Protein AF-A0A6I4VYT9-F1 (afdb_monomer_lite)

Organism: NCBI:txid2690964

Radius of gyration: 13.16 Å; chains: 1; bounding box: 34×30×28 Å

pLDDT: mean 77.91, std 8.57, range [53.97, 85.94]

Structure (mmCIF, N/CA/C/O backbone):
data_AF-A0A6I4VYT9-F1
#
_entry.id   AF-A0A6I4VYT9-F1
#
loop_
_atom_site.group_PDB
_atom_site.id
_atom_site.type_symbol
_atom_site.label_atom_id
_atom_site.label_alt_id
_atom_site.label_comp_id
_atom_site.label_asym_id
_atom_site.label_entity_id
_atom_site.label_seq_id
_atom_site.pdbx_PDB_ins_code
_atom_site.Cartn_x
_atom_site.Cartn_y
_atom_site.Cartn_z
_atom_site.occupancy
_atom_site.B_iso_or_equiv
_atom_site.auth_seq_id
_atom_site.auth_comp_id
_atom_site.auth_asym_id
_atom_site.auth_atom_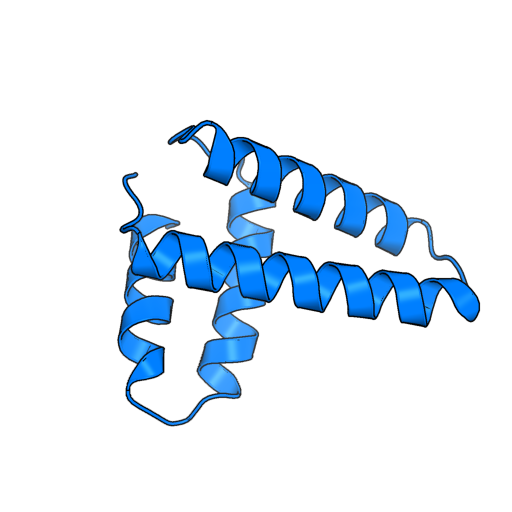id
_atom_site.pdbx_PDB_model_num
ATOM 1 N N . MET A 1 1 ? -10.752 2.058 10.295 1.00 63.09 1 MET A N 1
ATOM 2 C CA . MET A 1 1 ? -10.701 0.872 9.410 1.00 63.09 1 MET A CA 1
ATOM 3 C C . MET A 1 1 ? -9.905 -0.225 10.081 1.00 63.09 1 MET A C 1
ATOM 5 O O . MET A 1 1 ? -8.937 0.110 10.737 1.00 63.09 1 MET A O 1
ATOM 9 N N . TYR A 1 2 ? -10.255 -1.499 9.903 1.00 71.62 2 TYR A N 1
ATOM 10 C CA . TYR A 1 2 ? -9.406 -2.604 10.362 1.00 71.62 2 TYR A CA 1
ATOM 11 C C . TYR A 1 2 ? -9.005 -3.474 9.177 1.00 71.62 2 TYR A C 1
ATOM 13 O O . TYR A 1 2 ? -9.862 -4.069 8.513 1.00 71.62 2 TYR A O 1
ATOM 21 N N . PHE A 1 3 ? -7.701 -3.539 8.922 1.00 80.38 3 PHE A N 1
ATOM 22 C CA . PHE A 1 3 ? -7.146 -4.484 7.966 1.00 80.38 3 PHE A CA 1
ATOM 23 C C . PHE A 1 3 ? -7.028 -5.869 8.611 1.00 80.38 3 PHE A C 1
ATOM 25 O O . PHE A 1 3 ? -6.762 -5.994 9.808 1.00 80.38 3 PHE A O 1
ATOM 32 N N . THR A 1 4 ? -7.262 -6.923 7.839 1.00 84.88 4 THR A N 1
ATOM 33 C CA . THR A 1 4 ? -6.955 -8.291 8.254 1.00 84.88 4 THR A CA 1
ATOM 34 C C . THR A 1 4 ? -5.446 -8.515 8.184 1.00 84.88 4 THR A C 1
ATOM 36 O O . THR A 1 4 ? -4.712 -7.762 7.545 1.00 84.88 4 THR A O 1
ATOM 39 N N . LEU A 1 5 ? -4.963 -9.577 8.831 1.00 82.44 5 LEU A N 1
ATOM 40 C CA . LEU A 1 5 ? -3.543 -9.926 8.789 1.00 82.44 5 LEU A CA 1
ATOM 41 C C . LEU A 1 5 ? -3.062 -10.199 7.354 1.00 82.44 5 LEU A C 1
ATOM 43 O O . LEU A 1 5 ? -1.939 -9.855 7.003 1.00 82.44 5 LEU A O 1
ATOM 47 N N . GLU A 1 6 ? -3.929 -10.780 6.524 1.00 83.69 6 GLU A N 1
ATOM 48 C CA . GLU A 1 6 ? -3.657 -11.036 5.109 1.00 83.69 6 GLU A CA 1
ATOM 49 C C . GLU A 1 6 ? -3.519 -9.729 4.322 1.00 83.69 6 GLU A C 1
ATOM 51 O O . GLU A 1 6 ? -2.534 -9.534 3.613 1.00 83.69 6 GLU A O 1
ATOM 56 N N . GLU A 1 7 ? -4.442 -8.789 4.532 1.00 84.38 7 GLU A N 1
ATOM 57 C CA . GLU A 1 7 ? -4.405 -7.466 3.908 1.00 84.38 7 GLU A CA 1
ATOM 58 C C . GLU A 1 7 ? -3.155 -6.677 4.324 1.00 84.38 7 GLU A C 1
ATOM 60 O O . GLU A 1 7 ? -2.459 -6.130 3.473 1.00 84.38 7 GLU A O 1
ATOM 65 N N . MET A 1 8 ? -2.810 -6.676 5.617 1.00 83.25 8 MET A N 1
ATOM 66 C CA . MET A 1 8 ? -1.593 -6.024 6.120 1.00 83.25 8 MET A CA 1
ATOM 67 C C . MET A 1 8 ? -0.320 -6.619 5.515 1.00 83.25 8 MET A C 1
ATOM 69 O O . MET A 1 8 ? 0.631 -5.888 5.232 1.00 83.25 8 MET A O 1
ATOM 73 N N . ASN A 1 9 ? -0.288 -7.938 5.322 1.00 83.69 9 ASN A N 1
ATOM 74 C CA . ASN A 1 9 ? 0.874 -8.627 4.774 1.00 83.69 9 ASN A CA 1
ATOM 75 C C . ASN A 1 9 ? 1.047 -8.316 3.280 1.00 83.69 9 ASN A C 1
ATOM 77 O O . ASN A 1 9 ? 2.159 -8.045 2.823 1.00 83.69 9 ASN A O 1
ATOM 81 N N . ILE A 1 10 ? -0.061 -8.270 2.532 1.00 84.38 10 ILE A N 1
ATOM 82 C CA . ILE A 1 10 ? -0.070 -7.836 1.132 1.00 84.38 10 ILE A CA 1
ATOM 83 C C . ILE A 1 10 ? 0.389 -6.383 1.015 1.00 84.38 10 ILE A C 1
ATOM 85 O O . ILE A 1 10 ? 1.304 -6.104 0.242 1.00 84.38 10 ILE A O 1
ATOM 89 N N . LEU A 1 11 ? -0.195 -5.475 1.802 1.00 83.56 11 LEU A N 1
ATOM 90 C CA . LEU A 1 11 ? 0.184 -4.063 1.811 1.00 83.56 11 LEU A CA 1
ATOM 91 C C . LEU A 1 11 ? 1.669 -3.886 2.135 1.00 83.56 11 LEU A C 1
ATOM 93 O O . LEU A 1 11 ? 2.376 -3.194 1.409 1.00 83.56 11 LEU A O 1
ATOM 97 N N . SER A 1 12 ? 2.164 -4.568 3.170 1.00 84.19 12 SER A N 1
ATOM 98 C CA . SER A 1 12 ? 3.578 -4.505 3.559 1.00 84.19 12 SER A CA 1
ATOM 99 C C . SER A 1 12 ? 4.503 -5.003 2.447 1.00 84.19 12 SER A C 1
ATOM 101 O O . SER A 1 12 ? 5.497 -4.348 2.142 1.00 84.19 12 SER A O 1
ATOM 103 N N . THR A 1 13 ? 4.149 -6.119 1.799 1.00 85.50 13 THR A N 1
ATOM 104 C CA . THR A 1 13 ? 4.913 -6.685 0.674 1.00 85.50 13 THR A CA 1
ATOM 105 C C . THR A 1 13 ? 4.948 -5.726 -0.517 1.00 85.50 13 THR A C 1
ATOM 107 O O . THR A 1 13 ? 5.991 -5.554 -1.146 1.00 85.50 13 THR A O 1
ATOM 110 N N . LYS A 1 14 ? 3.818 -5.081 -0.832 1.00 84.19 14 LYS A N 1
ATOM 111 C CA . LYS A 1 14 ? 3.724 -4.121 -1.940 1.00 84.19 14 LYS A CA 1
ATOM 112 C C . LYS A 1 14 ? 4.520 -2.854 -1.671 1.00 84.19 14 LYS A C 1
ATOM 114 O O . LYS A 1 14 ? 5.318 -2.461 -2.513 1.00 84.19 14 LYS A O 1
ATOM 119 N N . LEU A 1 15 ? 4.373 -2.279 -0.482 1.00 85.88 15 LEU A N 1
ATOM 120 C CA . LEU A 1 15 ? 5.148 -1.118 -0.052 1.00 85.88 15 LEU A CA 1
ATOM 121 C C . LEU A 1 15 ? 6.655 -1.399 -0.074 1.00 85.88 15 LEU A C 1
ATOM 123 O O . LEU A 1 15 ? 7.438 -0.542 -0.472 1.00 85.88 15 LEU A O 1
ATOM 127 N N . GLU A 1 16 ? 7.079 -2.605 0.313 1.00 85.69 16 GLU A N 1
ATOM 128 C CA . GLU A 1 16 ? 8.489 -2.994 0.248 1.00 85.69 16 GLU A CA 1
ATOM 129 C C . GLU A 1 16 ? 8.998 -3.152 -1.192 1.00 85.69 16 GLU A C 1
ATOM 131 O O . GLU A 1 16 ? 10.101 -2.694 -1.499 1.00 85.69 16 GLU A O 1
ATOM 136 N N . LYS A 1 17 ? 8.193 -3.736 -2.086 1.00 85.94 17 LYS A N 1
ATOM 137 C CA . LYS A 1 17 ? 8.517 -3.831 -3.516 1.00 85.94 17 LYS A CA 1
ATOM 138 C C . LYS A 1 17 ? 8.668 -2.443 -4.140 1.00 85.94 17 LYS A C 1
ATOM 140 O O . LYS A 1 17 ? 9.711 -2.167 -4.721 1.00 85.94 17 LYS A O 1
ATOM 145 N N . GLU A 1 18 ? 7.691 -1.567 -3.934 1.00 84.19 18 GLU A N 1
ATOM 146 C CA . GLU A 1 18 ? 7.694 -0.196 -4.458 1.00 84.19 18 GLU A CA 1
ATOM 147 C C . GLU A 1 18 ? 8.893 0.604 -3.927 1.00 84.19 18 GLU A C 1
ATOM 149 O O . GLU A 1 18 ? 9.631 1.237 -4.680 1.00 84.19 18 GLU A O 1
ATOM 154 N N . LYS A 1 19 ? 9.185 0.479 -2.627 1.00 85.69 19 LYS A N 1
ATOM 155 C CA . LYS A 1 19 ? 10.386 1.052 -2.011 1.00 85.69 19 LYS A CA 1
ATOM 156 C C . LYS A 1 19 ? 11.657 0.580 -2.715 1.00 85.69 19 LYS A C 1
ATOM 158 O O . LYS A 1 19 ? 12.520 1.403 -3.012 1.00 85.69 19 LYS A O 1
ATOM 163 N N . MET A 1 20 ? 11.795 -0.721 -2.983 1.00 85.50 20 MET A N 1
ATOM 164 C CA . MET A 1 20 ? 12.953 -1.248 -3.713 1.00 85.50 20 MET A CA 1
ATOM 165 C C . MET A 1 20 ? 13.015 -0.745 -5.156 1.00 85.50 20 MET A C 1
ATOM 167 O O . MET A 1 20 ? 14.110 -0.452 -5.633 1.00 85.50 20 MET A O 1
ATOM 171 N N . GLU A 1 21 ? 11.882 -0.635 -5.849 1.00 84.75 21 GLU A N 1
ATOM 172 C CA . GLU A 1 21 ? 11.825 -0.094 -7.211 1.00 84.75 21 GLU A CA 1
ATOM 173 C C . GLU A 1 21 ? 12.299 1.361 -7.237 1.00 84.75 21 GLU A C 1
ATOM 175 O O . GLU A 1 21 ? 13.193 1.688 -8.021 1.00 84.75 21 GLU A O 1
ATOM 180 N N . ILE A 1 22 ? 11.832 2.187 -6.297 1.00 82.75 22 ILE A N 1
ATOM 181 C CA . ILE A 1 22 ? 12.291 3.571 -6.150 1.00 82.75 22 ILE A CA 1
ATOM 182 C C . ILE A 1 22 ? 13.785 3.619 -5.808 1.00 82.75 22 ILE A C 1
ATOM 184 O O . ILE A 1 22 ? 14.527 4.353 -6.451 1.00 82.75 22 ILE A O 1
ATOM 188 N N . TYR A 1 23 ? 14.282 2.816 -4.857 1.00 81.38 23 TYR A N 1
ATOM 189 C CA . TYR A 1 23 ? 15.721 2.770 -4.544 1.00 81.38 23 TYR A CA 1
ATOM 190 C C . TYR A 1 23 ? 16.583 2.337 -5.739 1.00 81.38 23 TYR A C 1
ATOM 192 O O . TYR A 1 23 ? 17.688 2.853 -5.931 1.00 81.38 23 TYR A O 1
ATOM 200 N N . ASN A 1 24 ? 16.098 1.397 -6.549 1.00 79.56 24 ASN A N 1
ATOM 201 C CA . ASN A 1 24 ? 16.790 0.959 -7.757 1.00 79.56 24 ASN A CA 1
ATOM 202 C C . ASN A 1 24 ? 16.803 2.060 -8.827 1.00 79.56 24 ASN A C 1
ATOM 204 O O . ASN A 1 24 ? 17.831 2.255 -9.473 1.00 79.56 24 ASN A O 1
ATOM 208 N N . GLN A 1 25 ? 15.715 2.821 -8.971 1.00 73.38 25 GLN A N 1
ATOM 209 C CA . GLN A 1 25 ? 15.654 3.996 -9.848 1.00 73.38 25 GLN A CA 1
ATOM 210 C C . GLN A 1 25 ? 16.514 5.161 -9.332 1.00 73.38 25 GLN A C 1
ATOM 212 O O . GLN A 1 25 ? 17.154 5.851 -10.123 1.00 73.38 25 GLN A O 1
ATOM 217 N N . HIS A 1 26 ? 16.629 5.323 -8.011 1.00 59.72 26 HIS A N 1
ATOM 218 C CA . HIS A 1 26 ? 17.434 6.366 -7.368 1.00 59.72 26 HIS A CA 1
ATOM 219 C C . HIS A 1 26 ? 18.935 6.244 -7.665 1.00 59.72 26 HIS A C 1
ATOM 221 O O . HIS A 1 26 ? 19.664 7.229 -7.598 1.00 59.72 26 HIS A O 1
ATOM 227 N N 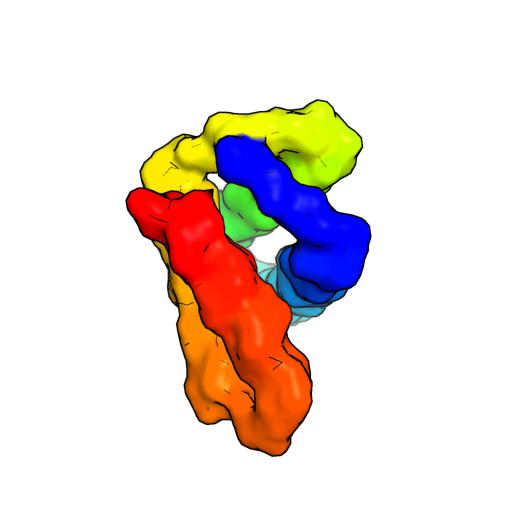. ASN A 1 27 ? 19.414 5.047 -8.022 1.00 58.97 27 ASN 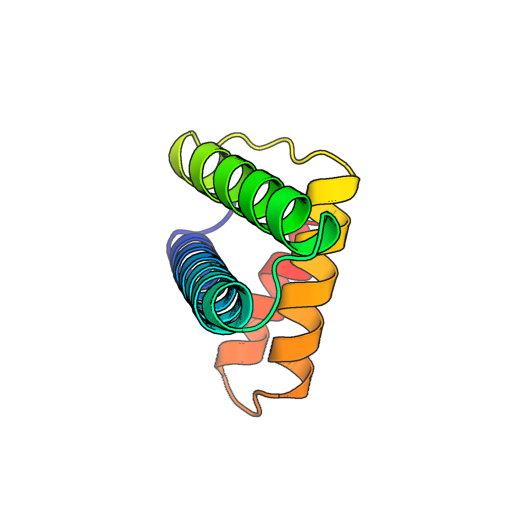A N 1
ATOM 228 C CA . ASN A 1 27 ? 20.790 4.856 -8.491 1.00 58.97 27 ASN A CA 1
ATOM 229 C C . ASN A 1 27 ? 21.036 5.433 -9.897 1.00 58.97 27 ASN A C 1
ATOM 231 O O . ASN A 1 27 ? 22.191 5.523 -10.313 1.00 58.97 27 ASN A O 1
ATOM 235 N N . LEU A 1 28 ? 19.980 5.800 -10.631 1.00 59.44 28 LEU A N 1
ATOM 236 C CA . LEU A 1 28 ? 20.060 6.322 -11.992 1.00 59.44 28 LEU A CA 1
ATOM 237 C C . LEU A 1 28 ? 19.859 7.843 -12.019 1.00 59.44 28 LEU A C 1
ATOM 239 O O . LEU A 1 28 ? 20.760 8.521 -12.500 1.00 59.44 28 LEU A O 1
ATOM 243 N N . GLU A 1 29 ? 18.775 8.388 -11.449 1.00 56.12 29 GLU A N 1
ATOM 244 C CA . GLU A 1 29 ? 18.543 9.842 -11.315 1.00 56.12 29 GLU A CA 1
ATOM 245 C C . GLU A 1 29 ? 17.582 10.129 -10.143 1.00 56.12 29 GLU A C 1
ATOM 247 O O . GLU A 1 29 ? 16.396 9.833 -10.220 1.00 56.12 29 GLU A O 1
ATOM 252 N N . SER A 1 30 ? 18.074 10.704 -9.042 1.00 55.66 30 SER A N 1
ATOM 253 C CA . SER A 1 30 ? 17.250 11.045 -7.873 1.00 55.66 30 SER A CA 1
ATOM 254 C C . SER A 1 30 ? 16.307 12.222 -8.153 1.00 55.66 30 SER A C 1
ATOM 256 O O . SER A 1 30 ? 16.742 13.377 -8.126 1.00 55.66 30 SER A O 1
ATOM 258 N N . SER A 1 31 ? 15.012 11.966 -8.357 1.00 67.69 31 SER A N 1
ATOM 259 C CA . SER A 1 31 ? 14.004 13.029 -8.421 1.00 67.69 31 SER A CA 1
ATOM 260 C C . SER A 1 31 ? 13.519 13.398 -7.010 1.00 67.69 31 SER A C 1
ATOM 262 O O . SER A 1 31 ? 13.335 12.514 -6.172 1.00 67.69 31 SER A O 1
ATOM 264 N N . PRO A 1 32 ? 13.255 14.682 -6.696 1.00 68.69 32 PRO A N 1
ATOM 265 C CA . PRO A 1 32 ? 12.627 15.069 -5.427 1.00 68.69 32 PRO A CA 1
ATOM 266 C C . PRO A 1 32 ? 11.259 14.401 -5.201 1.00 68.69 32 PRO A C 1
ATOM 268 O O . PRO A 1 32 ? 10.836 14.256 -4.057 1.00 68.69 32 PRO A O 1
ATOM 271 N N . ASN A 1 33 ? 10.601 13.946 -6.272 1.00 72.69 33 ASN A N 1
ATOM 272 C CA . ASN A 1 33 ? 9.363 13.176 -6.185 1.00 72.69 33 ASN A CA 1
ATOM 273 C C . ASN A 1 33 ? 9.588 11.784 -5.557 1.00 72.69 33 ASN A C 1
ATOM 275 O O . ASN A 1 33 ? 8.790 11.335 -4.743 1.00 72.69 33 ASN A O 1
ATOM 279 N N . ASP A 1 34 ? 10.719 11.137 -5.853 1.00 74.81 34 ASP A N 1
ATOM 280 C CA . ASP A 1 34 ? 11.064 9.802 -5.342 1.00 74.81 34 ASP A CA 1
ATOM 281 C C . ASP A 1 34 ? 11.290 9.814 -3.829 1.00 74.81 34 ASP A C 1
ATOM 283 O O . ASP A 1 34 ? 10.896 8.892 -3.118 1.00 74.81 34 ASP A O 1
ATOM 287 N N . ILE A 1 35 ? 11.908 10.888 -3.328 1.00 77.62 35 ILE A N 1
ATOM 288 C CA . ILE A 1 35 ? 12.142 11.085 -1.893 1.00 77.62 35 ILE A CA 1
ATOM 289 C C . ILE A 1 35 ? 10.801 11.190 -1.165 1.00 77.62 35 ILE A C 1
ATOM 291 O O . ILE A 1 35 ? 10.596 10.510 -0.163 1.00 77.62 35 ILE A O 1
ATOM 295 N N . HIS A 1 36 ? 9.873 11.979 -1.709 1.00 80.00 36 HIS A N 1
ATOM 296 C CA . HIS A 1 36 ? 8.539 12.128 -1.141 1.00 80.00 36 HIS A CA 1
ATOM 297 C C . HIS A 1 36 ? 7.766 10.797 -1.141 1.00 80.00 36 HIS A C 1
ATOM 299 O O . HIS A 1 36 ? 7.182 10.424 -0.126 1.00 80.00 36 HIS A O 1
ATOM 305 N N . HIS A 1 37 ? 7.843 10.011 -2.221 1.00 80.56 37 HIS A N 1
ATOM 306 C CA . HIS A 1 37 ? 7.238 8.676 -2.265 1.00 80.56 37 HIS A CA 1
ATOM 307 C C . HIS A 1 37 ? 7.828 7.716 -1.218 1.00 80.56 37 HIS A C 1
ATOM 309 O O . HIS A 1 37 ? 7.082 6.994 -0.557 1.00 80.56 37 HIS A O 1
ATOM 315 N N . LEU A 1 38 ? 9.147 7.733 -0.998 1.00 82.69 38 LEU A N 1
ATOM 316 C CA . LEU A 1 38 ? 9.789 6.927 0.050 1.00 82.69 38 LEU A CA 1
ATOM 317 C C . LEU A 1 38 ? 9.355 7.335 1.466 1.00 82.69 38 LEU A C 1
ATOM 319 O O . LEU A 1 38 ? 9.221 6.469 2.339 1.00 82.69 38 LEU A O 1
ATOM 323 N N . GLU A 1 39 ? 9.134 8.630 1.703 1.00 85.25 39 GLU A N 1
ATOM 324 C CA . GLU A 1 39 ? 8.586 9.128 2.966 1.00 85.25 39 GLU A CA 1
ATOM 325 C C . GLU A 1 39 ? 7.159 8.616 3.178 1.00 85.25 39 GLU A C 1
ATOM 327 O O . GLU A 1 39 ? 6.890 8.008 4.214 1.00 85.25 39 GLU A O 1
ATOM 332 N N . VAL A 1 40 ? 6.279 8.758 2.180 1.00 84.31 40 VAL A N 1
ATOM 333 C CA . VAL A 1 40 ? 4.893 8.255 2.231 1.00 84.31 40 VAL A CA 1
ATOM 334 C C . VAL A 1 40 ? 4.861 6.746 2.490 1.00 84.31 40 VAL A C 1
ATOM 336 O O . VAL A 1 40 ? 4.140 6.288 3.377 1.00 84.31 40 VAL A O 1
ATOM 339 N N . ILE A 1 41 ? 5.695 5.964 1.797 1.00 85.38 41 ILE A N 1
ATOM 340 C CA . ILE A 1 41 ? 5.813 4.518 2.036 1.00 85.38 41 ILE A CA 1
ATOM 341 C C . ILE A 1 41 ? 6.237 4.228 3.481 1.00 85.38 41 ILE A C 1
ATOM 343 O O . ILE A 1 41 ? 5.689 3.329 4.121 1.00 85.38 41 ILE A O 1
ATOM 347 N N . SER A 1 42 ? 7.203 4.978 4.011 1.00 84.00 42 SER A N 1
ATOM 348 C CA . SER A 1 42 ? 7.696 4.773 5.375 1.00 84.00 42 SER A CA 1
ATOM 349 C C . SER A 1 42 ? 6.623 5.091 6.421 1.00 84.00 42 SER A C 1
ATOM 351 O O . SER A 1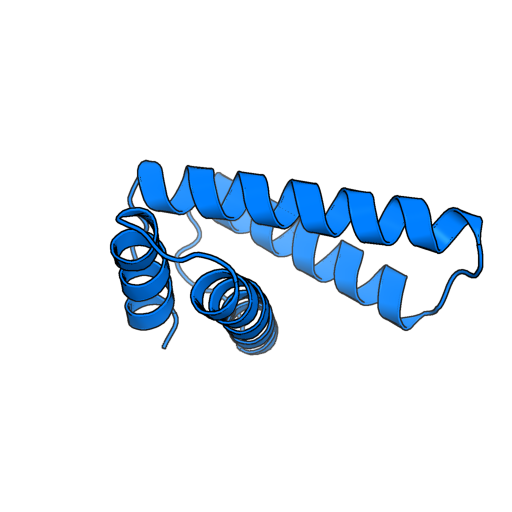 42 ? 6.459 4.319 7.369 1.00 84.00 42 SER A O 1
ATOM 353 N N . TYR A 1 43 ? 5.850 6.165 6.226 1.00 85.06 43 TYR A N 1
ATOM 354 C CA . TYR A 1 43 ? 4.710 6.496 7.086 1.00 85.06 43 TYR A CA 1
ATOM 355 C C . TYR A 1 43 ? 3.634 5.409 7.042 1.00 85.06 43 TYR A C 1
ATOM 357 O O . TYR A 1 43 ? 3.197 4.939 8.092 1.00 85.06 43 TYR A O 1
ATOM 365 N N . LEU A 1 44 ? 3.290 4.921 5.849 1.00 82.94 44 LEU A N 1
ATOM 366 C CA . LEU A 1 44 ? 2.334 3.830 5.669 1.00 82.94 44 LEU A CA 1
ATOM 367 C C . LEU A 1 44 ? 2.774 2.543 6.373 1.00 82.94 44 LEU A C 1
ATOM 369 O O . LEU A 1 44 ? 1.981 1.921 7.080 1.00 82.94 44 LEU A O 1
ATOM 373 N N . GLN A 1 45 ? 4.043 2.151 6.230 1.00 83.00 45 GLN A N 1
ATOM 374 C CA . GLN A 1 45 ? 4.595 0.976 6.911 1.00 83.00 45 GLN A CA 1
ATOM 375 C C . GLN A 1 45 ? 4.544 1.123 8.435 1.00 83.00 45 GLN A C 1
ATOM 377 O O . GLN A 1 45 ? 4.204 0.168 9.140 1.00 83.00 45 GLN A O 1
ATOM 382 N N . GLN A 1 46 ? 4.855 2.314 8.949 1.00 83.38 46 GLN A N 1
ATOM 383 C CA . GLN A 1 46 ? 4.773 2.591 10.377 1.00 83.38 46 GLN A CA 1
ATOM 384 C C . GLN A 1 46 ? 3.323 2.531 10.876 1.00 83.38 46 GLN A C 1
ATOM 386 O O . GLN A 1 46 ? 3.056 1.834 11.850 1.00 83.38 46 GLN A O 1
ATOM 391 N N . ARG A 1 47 ? 2.371 3.152 10.172 1.00 80.38 47 ARG A N 1
ATOM 392 C CA . ARG A 1 47 ? 0.945 3.114 10.536 1.00 80.38 47 ARG A CA 1
ATOM 393 C C . ARG A 1 47 ? 0.373 1.703 10.522 1.00 80.38 47 ARG A C 1
ATOM 395 O O . ARG A 1 47 ? -0.345 1.322 11.444 1.00 80.38 47 ARG A O 1
ATOM 402 N N . LEU A 1 48 ? 0.719 0.904 9.510 1.00 78.50 48 LEU A N 1
ATOM 403 C CA . LEU A 1 48 ? 0.316 -0.503 9.435 1.00 78.50 48 LEU A CA 1
ATOM 404 C C . LEU A 1 48 ? 0.848 -1.302 10.631 1.00 78.50 48 LEU A C 1
ATOM 406 O O . LEU A 1 48 ? 0.129 -2.144 11.172 1.00 78.50 48 LEU A O 1
ATOM 410 N N . ARG A 1 49 ? 2.078 -1.015 11.076 1.00 78.88 49 ARG A N 1
ATOM 411 C CA . ARG A 1 49 ? 2.688 -1.633 12.261 1.00 78.88 49 ARG A CA 1
ATOM 412 C C . ARG A 1 49 ? 2.025 -1.188 13.562 1.00 78.88 49 ARG A C 1
ATOM 414 O O . ARG A 1 49 ? 1.770 -2.027 14.423 1.00 78.88 49 ARG A O 1
ATOM 421 N N . ASP A 1 50 ? 1.745 0.103 13.684 1.00 80.62 50 ASP A N 1
ATOM 422 C CA . ASP A 1 50 ? 1.132 0.706 14.869 1.00 80.62 50 ASP A CA 1
ATOM 423 C C . ASP A 1 50 ? -0.390 0.458 14.920 1.00 80.62 50 ASP A C 1
ATOM 425 O O . ASP A 1 50 ? -1.051 0.813 15.895 1.00 80.62 50 ASP A O 1
ATOM 429 N N . GLN A 1 51 ? -0.940 -0.206 13.892 1.00 70.38 51 GLN A N 1
ATOM 430 C CA . GLN A 1 51 ? -2.373 -0.428 13.682 1.00 70.38 51 GLN A CA 1
ATOM 431 C C . GLN A 1 51 ? -3.178 0.876 13.733 1.00 70.38 51 GLN A C 1
ATOM 433 O O .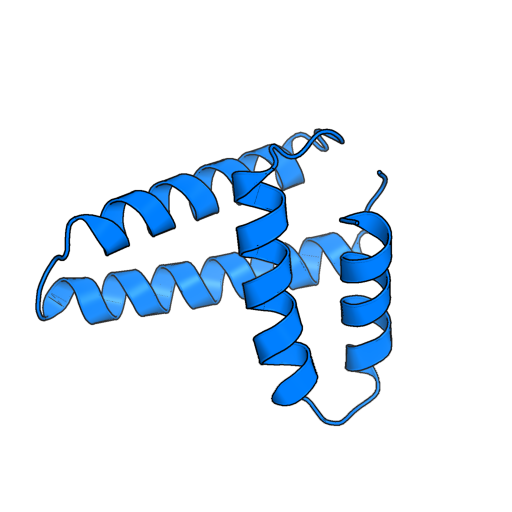 GLN A 1 51 ? -4.354 0.879 14.107 1.00 70.38 51 GLN A O 1
ATOM 438 N N . GLU A 1 52 ? -2.549 1.988 13.347 1.00 70.00 52 GLU A N 1
ATOM 439 C CA . GLU A 1 52 ? -3.226 3.270 13.264 1.00 70.00 52 GLU A CA 1
ATOM 440 C C . GLU A 1 52 ? -4.308 3.186 12.190 1.00 70.00 52 GLU A C 1
ATOM 442 O O . GLU A 1 52 ? -4.058 2.925 11.013 1.00 70.00 52 GLU A O 1
ATOM 447 N N . THR A 1 53 ? -5.549 3.377 12.621 1.00 63.66 53 THR A N 1
ATOM 448 C CA . THR A 1 53 ? -6.730 3.199 11.776 1.00 63.66 53 THR A CA 1
ATOM 449 C C . THR A 1 53 ? -7.057 4.407 10.908 1.00 63.66 53 THR A C 1
ATOM 451 O O . THR A 1 53 ? -7.966 4.318 10.079 1.00 63.66 53 THR A O 1
ATOM 454 N N . GLU A 1 54 ? -6.366 5.524 11.130 1.00 71.00 54 GLU A N 1
ATOM 455 C CA . GLU A 1 54 ? -6.518 6.765 10.380 1.00 71.00 54 GLU A CA 1
ATOM 456 C C . GLU A 1 54 ? -5.325 6.929 9.438 1.00 71.00 54 GLU A C 1
ATOM 458 O O . GLU A 1 54 ? -4.179 7.051 9.869 1.00 71.00 54 GLU A O 1
ATOM 463 N N . LEU A 1 55 ? -5.632 6.892 8.144 1.00 75.56 55 LEU A N 1
ATOM 464 C CA . LEU A 1 55 ? -4.736 7.255 7.054 1.00 75.56 55 LEU A CA 1
ATOM 465 C C . LEU A 1 55 ? -5.116 8.664 6.594 1.00 75.56 55 LEU A C 1
ATOM 467 O O . LEU A 1 55 ? -6.308 8.958 6.441 1.00 75.56 55 LEU A O 1
ATOM 471 N N . TYR A 1 56 ? -4.126 9.513 6.347 1.00 79.25 56 TYR A N 1
ATOM 472 C CA . TYR A 1 56 ? -4.322 10.813 5.714 1.00 79.25 56 TYR A CA 1
ATOM 473 C C . TYR A 1 56 ? -4.768 10.653 4.256 1.00 79.25 56 TYR A C 1
ATOM 475 O O . TYR A 1 56 ? -4.542 9.622 3.626 1.00 79.25 56 TYR A O 1
ATOM 483 N N . GLU A 1 57 ? -5.403 11.681 3.689 1.00 79.62 57 GLU A N 1
ATOM 484 C CA . GLU A 1 57 ? -5.915 11.629 2.310 1.00 79.62 57 GLU A CA 1
ATOM 485 C C . GLU A 1 57 ? -4.826 11.296 1.280 1.00 79.62 57 GLU A C 1
ATOM 487 O O . GLU A 1 57 ? -5.071 10.509 0.370 1.00 79.62 57 GLU A O 1
ATOM 492 N N . GLU A 1 58 ? -3.614 11.823 1.457 1.00 80.00 58 GLU A N 1
ATOM 493 C CA . GLU A 1 58 ? -2.467 11.538 0.585 1.00 80.00 58 GLU A CA 1
ATOM 494 C C . GLU A 1 58 ? -2.050 10.059 0.648 1.00 80.00 58 GLU A C 1
ATOM 496 O O . GLU A 1 58 ? -1.884 9.405 -0.380 1.00 80.00 58 GLU A O 1
ATOM 501 N N . GLU A 1 59 ? -1.981 9.492 1.854 1.00 79.50 59 GLU A N 1
ATOM 502 C CA . GLU A 1 59 ? -1.683 8.075 2.089 1.00 79.50 59 GLU A CA 1
ATOM 503 C C . GLU A 1 59 ? -2.753 7.165 1.474 1.00 79.50 59 GLU A C 1
ATOM 505 O O . GLU A 1 59 ? -2.438 6.144 0.858 1.00 79.50 59 GLU A O 1
ATOM 510 N N . LYS A 1 60 ? -4.029 7.553 1.603 1.00 83.75 60 LYS A N 1
ATOM 511 C CA . LYS A 1 60 ? -5.159 6.844 0.995 1.00 83.75 60 LYS A CA 1
ATOM 512 C C . LYS A 1 60 ? -5.088 6.872 -0.526 1.00 83.75 60 LYS A C 1
ATOM 514 O O . LYS A 1 60 ? -5.292 5.834 -1.153 1.00 83.75 60 LYS A O 1
ATOM 519 N N . GLN A 1 61 ? -4.808 8.031 -1.119 1.00 84.44 61 GLN A N 1
ATOM 520 C CA . GLN A 1 61 ? -4.661 8.171 -2.569 1.00 84.44 61 GLN A CA 1
ATOM 521 C C . GLN A 1 61 ? -3.489 7.338 -3.084 1.00 84.44 61 GLN A C 1
ATOM 523 O O . GLN A 1 61 ? -3.639 6.625 -4.074 1.00 84.44 61 GLN A O 1
ATOM 528 N N . TYR A 1 62 ? -2.360 7.364 -2.375 1.00 84.62 62 TYR A N 1
ATOM 529 C CA . TYR A 1 62 ? -1.184 6.585 -2.736 1.00 84.62 62 TYR A CA 1
ATOM 530 C C . TYR A 1 62 ? -1.456 5.078 -2.690 1.00 84.62 62 TYR A C 1
ATOM 532 O O . TYR A 1 62 ? -1.228 4.375 -3.673 1.00 84.62 62 TYR A O 1
ATOM 540 N N . LEU A 1 63 ? -2.027 4.585 -1.586 1.00 82.38 63 LEU A N 1
ATOM 541 C CA . LEU A 1 63 ? -2.442 3.186 -1.470 1.00 82.38 63 LEU A CA 1
ATOM 542 C C . LEU A 1 63 ? -3.479 2.799 -2.525 1.00 82.38 63 LEU A C 1
ATOM 544 O O . LEU A 1 63 ? -3.415 1.699 -3.062 1.00 82.38 63 LEU A O 1
ATOM 548 N N . THR A 1 64 ? -4.428 3.684 -2.828 1.00 85.44 64 THR A N 1
ATOM 549 C CA . THR A 1 64 ? -5.454 3.427 -3.845 1.00 85.44 64 THR A CA 1
ATOM 550 C C . THR A 1 64 ? -4.816 3.214 -5.212 1.00 85.44 64 THR A C 1
ATOM 552 O O . THR A 1 64 ? -5.099 2.197 -5.838 1.00 85.44 64 THR A O 1
ATOM 555 N N . SER A 1 65 ? -3.918 4.107 -5.640 1.00 84.69 65 SER A N 1
ATOM 556 C CA . SER A 1 65 ? -3.189 3.951 -6.905 1.00 84.69 65 SER A CA 1
ATOM 557 C C . SER A 1 65 ? -2.345 2.678 -6.927 1.00 84.69 65 SER A C 1
ATOM 559 O O . SER A 1 65 ? -2.438 1.910 -7.879 1.00 84.69 65 SER A O 1
ATOM 561 N N . LEU A 1 66 ? -1.575 2.422 -5.863 1.00 82.56 66 LEU A N 1
ATOM 562 C CA . LEU A 1 66 ? -0.709 1.243 -5.752 1.00 82.56 66 LEU A CA 1
ATOM 563 C C . LEU A 1 66 ? -1.503 -0.064 -5.885 1.00 82.56 66 LEU A C 1
ATOM 565 O O . LEU A 1 66 ? -1.072 -1.018 -6.528 1.00 82.56 66 LEU A O 1
ATOM 569 N N . ILE A 1 67 ? -2.671 -0.123 -5.246 1.00 83.75 67 ILE A N 1
ATOM 570 C CA . ILE A 1 67 ? -3.513 -1.316 -5.247 1.00 83.75 67 ILE A CA 1
ATOM 571 C C . ILE A 1 67 ? -4.307 -1.437 -6.549 1.00 83.75 67 ILE A C 1
ATOM 573 O O . ILE A 1 67 ? -4.486 -2.554 -7.024 1.00 83.75 67 ILE A O 1
ATOM 577 N N . GLN A 1 68 ? -4.756 -0.329 -7.145 1.00 82.44 68 GLN A N 1
ATOM 578 C CA . GLN A 1 68 ? -5.418 -0.351 -8.451 1.00 82.44 68 GLN A CA 1
ATOM 579 C C . GLN A 1 68 ? -4.499 -0.871 -9.553 1.00 82.44 68 GLN A C 1
ATOM 581 O O . GLN A 1 68 ? -4.922 -1.757 -10.290 1.00 82.44 68 GLN A O 1
ATOM 586 N N . ASP A 1 69 ? -3.253 -0.395 -9.614 1.00 78.75 69 ASP A N 1
ATOM 587 C CA . ASP A 1 69 ? -2.261 -0.866 -10.589 1.00 78.75 69 ASP A CA 1
ATOM 588 C C . ASP A 1 69 ? -2.088 -2.393 -10.499 1.00 78.75 69 ASP A C 1
ATOM 590 O O . ASP A 1 69 ? -2.180 -3.127 -11.480 1.00 78.75 69 ASP A O 1
ATOM 594 N N . GLU A 1 70 ? -1.999 -2.917 -9.279 1.00 74.12 70 GLU A N 1
ATOM 595 C CA . GLU A 1 70 ? -1.879 -4.354 -9.052 1.00 74.12 70 GLU A CA 1
ATOM 596 C C . GLU A 1 70 ? -3.169 -5.131 -9.344 1.00 74.12 70 GLU A C 1
ATOM 598 O O . GLU A 1 70 ? -3.109 -6.238 -9.873 1.00 74.12 70 GLU A O 1
ATOM 603 N N . VAL A 1 71 ? -4.351 -4.575 -9.072 1.00 77.75 71 VAL A N 1
ATOM 604 C CA . VAL A 1 71 ? -5.624 -5.194 -9.485 1.00 77.75 71 VAL A CA 1
ATOM 605 C C . VAL A 1 71 ? -5.720 -5.295 -11.008 1.00 77.75 71 VAL A C 1
ATOM 607 O O . VAL A 1 71 ? -6.232 -6.291 -11.518 1.00 77.75 71 VAL A O 1
ATOM 610 N N . GLU A 1 72 ? -5.216 -4.302 -11.741 1.00 74.69 72 GLU A N 1
ATOM 611 C CA . GLU A 1 72 ? -5.183 -4.327 -13.206 1.00 74.69 72 GLU A CA 1
ATOM 612 C C . GLU A 1 72 ? -4.151 -5.330 -13.749 1.00 74.69 72 GLU A C 1
ATOM 614 O O . GLU A 1 72 ? -4.384 -5.956 -14.786 1.00 74.69 72 GLU A O 1
ATOM 619 N N . HIS A 1 73 ? -3.044 -5.535 -13.031 1.00 69.75 73 HIS A N 1
ATOM 620 C CA . HIS A 1 73 ? -1.950 -6.421 -13.435 1.00 69.75 73 HIS A CA 1
ATOM 621 C C . HIS A 1 73 ? -2.111 -7.888 -12.988 1.00 69.75 73 HIS A C 1
ATOM 623 O O . HIS A 1 73 ? -1.504 -8.783 -13.587 1.00 69.75 73 HIS A O 1
ATOM 629 N N . ILE A 1 74 ? -2.917 -8.174 -11.960 1.00 68.56 74 ILE A N 1
ATOM 630 C CA . ILE A 1 74 ? -3.118 -9.527 -11.426 1.00 68.56 74 ILE A CA 1
ATOM 631 C C . ILE A 1 74 ? -4.473 -10.087 -11.888 1.00 68.56 74 ILE A C 1
ATOM 633 O O . ILE A 1 74 ? -5.537 -9.561 -11.579 1.00 68.56 74 ILE A O 1
ATOM 637 N N . HIS A 1 75 ? -4.458 -11.242 -12.556 1.00 56.62 75 HIS A N 1
ATOM 638 C CA . HIS A 1 75 ? -5.669 -11.997 -12.893 1.00 56.62 75 HIS A CA 1
ATOM 639 C C . HIS A 1 75 ? -5.746 -13.279 -12.043 1.00 56.62 75 HIS A C 1
ATOM 641 O O . HIS A 1 75 ? -5.138 -14.291 -12.389 1.00 56.62 75 HIS A O 1
ATOM 64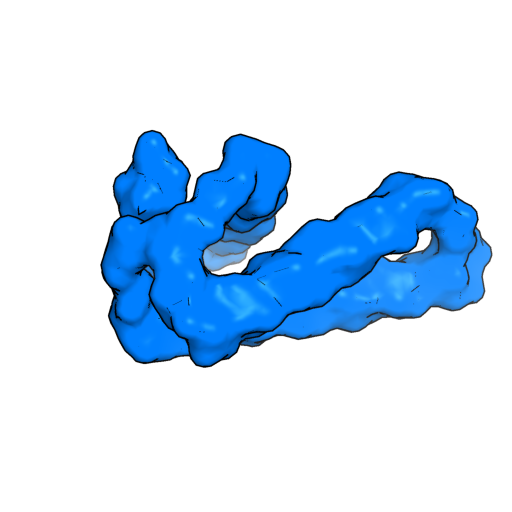7 N N . GLY A 1 76 ? -6.464 -13.251 -10.911 1.00 59.03 76 GLY A N 1
ATOM 648 C CA . GLY A 1 76 ? -6.652 -14.430 -10.045 1.00 59.03 76 GLY A CA 1
ATOM 649 C C . GLY A 1 76 ? -7.301 -14.142 -8.681 1.00 59.03 76 GLY A C 1
ATOM 650 O O . GLY A 1 76 ? -7.717 -13.017 -8.416 1.00 59.03 76 GLY A O 1
ATOM 651 N N . ASP A 1 77 ? -7.356 -15.152 -7.799 1.00 53.97 77 ASP A N 1
ATOM 652 C CA . ASP A 1 77 ? -7.975 -15.096 -6.453 1.00 53.97 77 ASP A CA 1
ATOM 653 C C . ASP A 1 77 ? -7.467 -13.949 -5.555 1.00 53.97 77 ASP A C 1
ATOM 655 O O . ASP A 1 77 ? -8.197 -13.469 -4.690 1.00 53.97 77 ASP A O 1
ATOM 659 N N . GLY A 1 78 ? -6.251 -13.442 -5.794 1.00 62.19 78 GLY A N 1
ATOM 660 C CA . GLY A 1 78 ? -5.685 -12.315 -5.044 1.00 62.19 78 GLY A CA 1
ATOM 661 C C . GLY A 1 78 ? -6.480 -11.008 -5.174 1.00 62.19 78 GLY A C 1
ATOM 662 O O . GLY A 1 78 ? -6.456 -10.197 -4.251 1.00 62.19 78 GLY A O 1
ATOM 663 N N . VAL A 1 79 ? -7.241 -10.824 -6.264 1.00 76.56 79 VAL A N 1
ATOM 664 C CA . VAL A 1 79 ? -8.043 -9.611 -6.532 1.00 76.56 79 VAL A CA 1
ATOM 665 C C . VAL A 1 79 ? -9.043 -9.320 -5.412 1.00 76.56 79 VAL A C 1
ATOM 667 O O . VAL A 1 79 ? -9.277 -8.158 -5.093 1.00 76.56 79 VAL A O 1
ATOM 670 N N . GLN A 1 80 ? -9.601 -10.347 -4.763 1.00 80.75 80 GLN A N 1
ATOM 671 C CA . GLN A 1 80 ? -10.589 -10.147 -3.696 1.00 80.75 80 GLN A CA 1
ATOM 672 C C . GLN A 1 80 ? -10.000 -9.411 -2.488 1.00 80.75 80 GLN A C 1
ATOM 674 O O . GLN A 1 80 ? -10.662 -8.555 -1.901 1.00 80.75 80 GLN A O 1
ATOM 679 N N . VAL A 1 81 ? -8.747 -9.708 -2.141 1.00 81.69 81 VAL A N 1
ATOM 680 C CA . VAL A 1 81 ? -8.069 -9.082 -1.000 1.00 81.69 81 VAL A CA 1
ATOM 681 C C . VAL A 1 81 ? -7.727 -7.631 -1.320 1.00 81.69 81 VAL A C 1
ATOM 683 O O . VAL A 1 81 ? -7.966 -6.748 -0.502 1.00 81.69 81 VAL A O 1
ATOM 686 N N . TYR A 1 82 ? -7.256 -7.362 -2.539 1.00 83.12 82 TYR A N 1
ATOM 687 C CA . TYR A 1 82 ? -7.006 -6.001 -3.017 1.00 83.12 82 TYR A CA 1
ATOM 688 C C . TYR A 1 82 ? -8.283 -5.158 -3.071 1.00 83.12 82 TYR A C 1
ATOM 690 O O . TYR A 1 82 ? -8.289 -4.011 -2.627 1.00 83.12 82 TYR A O 1
ATOM 698 N N . GLN A 1 83 ? -9.390 -5.739 -3.536 1.00 82.00 83 GLN A N 1
ATOM 699 C CA . GLN A 1 83 ? -10.682 -5.061 -3.560 1.00 82.00 83 GLN A CA 1
ATOM 700 C C . GLN A 1 83 ? -11.189 -4.757 -2.143 1.00 82.00 83 GLN A C 1
ATOM 702 O O . GLN A 1 83 ? -11.704 -3.670 -1.904 1.00 82.00 83 GLN A O 1
ATOM 707 N N . SER A 1 84 ? -10.999 -5.685 -1.197 1.00 85.62 84 SER A N 1
ATOM 708 C CA . SER A 1 84 ? -11.325 -5.480 0.223 1.00 85.62 84 SER A CA 1
ATOM 709 C C . SER A 1 84 ? -10.493 -4.355 0.847 1.00 85.62 84 SER A C 1
ATOM 711 O O . SER A 1 84 ? -11.008 -3.547 1.617 1.00 85.62 84 SER A O 1
ATOM 713 N N . ILE A 1 85 ? -9.210 -4.255 0.488 1.00 83.31 85 ILE A N 1
ATOM 714 C CA . ILE A 1 85 ? -8.339 -3.150 0.906 1.00 83.31 85 ILE A CA 1
ATOM 715 C C . ILE A 1 85 ? -8.865 -1.815 0.363 1.00 83.31 85 ILE A C 1
ATOM 717 O O . ILE A 1 85 ? -9.003 -0.871 1.138 1.00 83.31 85 ILE A O 1
ATOM 721 N N . LEU A 1 86 ? -9.193 -1.742 -0.932 1.00 84.12 86 LEU A N 1
ATOM 722 C CA . LEU A 1 86 ? -9.721 -0.528 -1.566 1.00 84.12 86 LEU A CA 1
ATOM 723 C C . LEU A 1 86 ? -11.034 -0.063 -0.929 1.00 84.12 86 LEU A C 1
ATOM 725 O O . LEU A 1 86 ? -11.155 1.112 -0.594 1.00 84.12 86 LEU A O 1
ATOM 729 N N . ASP A 1 87 ? -11.973 -0.985 -0.708 1.00 84.69 87 ASP A N 1
ATOM 730 C CA . ASP A 1 87 ? -13.275 -0.690 -0.091 1.00 84.69 87 ASP A CA 1
ATOM 731 C C . ASP A 1 87 ? -13.121 -0.113 1.319 1.00 84.69 87 ASP A C 1
ATOM 733 O O . ASP A 1 87 ? -13.853 0.786 1.718 1.00 84.69 87 ASP A O 1
ATOM 737 N N . LYS A 1 88 ? -12.114 -0.579 2.066 1.00 82.19 88 LYS A N 1
ATOM 738 C CA . LYS A 1 88 ? -11.827 -0.039 3.393 1.00 82.19 88 LYS A CA 1
ATOM 739 C C . LYS A 1 88 ? -11.247 1.368 3.313 1.00 82.19 88 LYS A C 1
ATOM 741 O O . LYS A 1 88 ? -11.525 2.149 4.212 1.00 82.19 88 LYS A O 1
ATOM 746 N N . ILE A 1 89 ? -10.373 1.653 2.342 1.00 80.62 89 ILE A N 1
ATOM 747 C CA . ILE A 1 89 ? -9.616 2.917 2.240 1.00 80.62 89 ILE A CA 1
ATOM 748 C C . ILE A 1 89 ? -10.510 4.092 1.821 1.00 80.62 89 ILE A C 1
ATOM 750 O O . ILE A 1 89 ? -10.279 5.217 2.296 1.00 80.62 89 ILE A O 1
ATOM 754 N N . GLN A 1 90 ? -11.504 3.822 0.969 1.00 68.12 90 GLN A N 1
ATOM 755 C CA . GLN A 1 90 ? -12.544 4.771 0.554 1.00 68.12 90 GLN A CA 1
ATOM 756 C C . GLN A 1 90 ? -13.430 5.211 1.728 1.00 68.12 90 GLN A C 1
ATOM 758 O O . GLN A 1 90 ? -13.760 6.419 1.759 1.00 68.12 90 GLN A O 1
#

Secondary structure (DSSP, 8-state):
----HHHHHHHHHHHHHHHHHHHHHHTT---HHHHHHHHHHHHHHHHHHHT-----HHHHHHHHHHHHHHHHH--STTHHHHHHHHHHH-

Sequence (90 aa):
MYFTLEEMNILSTKLEKEKMEIYNQHNLESSPNDIHHLEVISYLQQRLRDQETELYEEEKQYLTSLIQDEVEHIHGDGVQVYQSILDKIQ

Foldseek 3Di:
DFADPVLLVVLLVLLVVLLVVLVVVVVPPDDPVSVVSPVLSVVVNVCSVVVPLDDDPVNLVSLLVSLVVVLVVDDDPCNVSSVVVNVSSD